Protein AF-A0ABD5S3A5-F1 (afdb_monomer_lite)

Foldseek 3Di:
DPPAQEEEAEAAAQVRLVVSLVVCVVVVVVYNYYHYDHDHDDDPPDPPPDDPVNVVVRRVVNVVSNVVSVVVD

Sequence (73 aa):
MPIFDHVLLPVATEDDAEATCAALEPHLERVERVTAVHVIEKREGAVDKAPPEKRRSDAAAYLSVVEARLEDA

Radius of gyration: 13.83 Å; chains: 1; bounding box: 32×20×39 Å

Structure (mmCIF, N/CA/C/O backbone):
data_AF-A0ABD5S3A5-F1
#
_entry.id   AF-A0ABD5S3A5-F1
#
loop_
_atom_site.group_PDB
_atom_site.id
_atom_site.type_symbol
_atom_site.label_atom_id
_atom_site.label_alt_id
_atom_site.label_comp_id
_atom_site.label_asym_id
_atom_site.label_entity_id
_atom_site.label_seq_id
_atom_site.pdbx_PDB_ins_code
_atom_site.Cartn_x
_atom_site.Cartn_y
_atom_site.Cartn_z
_atom_site.occupancy
_atom_site.B_iso_or_equiv
_atom_site.auth_seq_id
_atom_site.auth_comp_id
_atom_site.auth_asym_id
_atom_site.auth_atom_id
_atom_site.pdbx_PDB_model_num
ATOM 1 N N . MET A 1 1 ? -22.138 -9.532 8.590 1.00 60.59 1 MET A N 1
ATOM 2 C CA . MET A 1 1 ? -21.003 -8.725 8.119 1.00 60.59 1 MET A CA 1
ATOM 3 C C . MET A 1 1 ? -21.546 -7.437 7.546 1.00 60.59 1 MET A C 1
ATOM 5 O O . MET A 1 1 ? -22.175 -7.481 6.488 1.00 60.59 1 MET A O 1
ATOM 9 N N . PRO A 1 2 ? -21.426 -6.320 8.271 1.00 72.62 2 PRO A N 1
ATOM 10 C CA . PRO A 1 2 ? -21.377 -5.008 7.648 1.00 72.62 2 PRO A CA 1
ATOM 11 C C . PRO A 1 2 ? -20.450 -5.004 6.420 1.00 72.62 2 PRO A C 1
ATOM 13 O O . PRO A 1 2 ? -19.431 -5.684 6.369 1.00 72.62 2 PRO A O 1
ATOM 16 N N . ILE A 1 3 ? -20.826 -4.246 5.392 1.00 70.12 3 ILE A N 1
ATOM 17 C CA . ILE A 1 3 ? -20.142 -4.233 4.087 1.00 70.12 3 ILE A CA 1
ATOM 18 C C . ILE A 1 3 ? -18.707 -3.668 4.137 1.0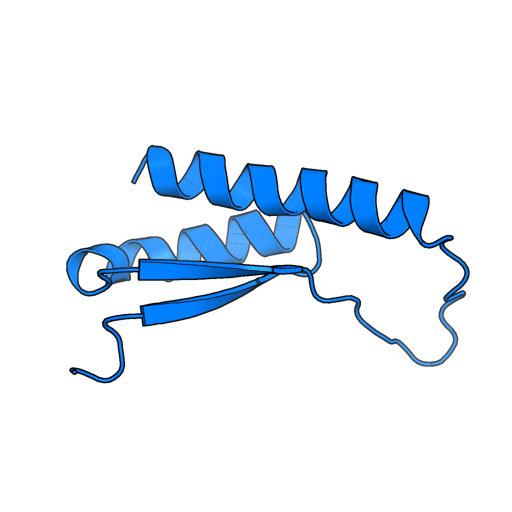0 70.12 3 ILE A C 1
ATOM 20 O O . ILE A 1 3 ? -17.958 -3.840 3.183 1.00 70.12 3 ILE A O 1
ATOM 24 N N . PHE A 1 4 ? -18.322 -3.011 5.237 1.00 76.06 4 PHE A N 1
ATOM 25 C CA . PHE A 1 4 ? -17.029 -2.336 5.395 1.00 76.06 4 PHE A CA 1
ATOM 26 C C . PHE A 1 4 ? -16.116 -2.968 6.456 1.00 76.06 4 PHE A C 1
ATOM 28 O O . PHE A 1 4 ? -15.064 -2.409 6.738 1.00 76.06 4 PHE A O 1
ATOM 35 N N . ASP A 1 5 ? -16.460 -4.144 6.997 1.00 87.56 5 ASP A N 1
ATOM 36 C CA . ASP A 1 5 ? -15.600 -4.826 7.981 1.00 87.56 5 ASP A CA 1
ATOM 37 C C . ASP A 1 5 ? -14.271 -5.278 7.359 1.00 87.56 5 ASP A C 1
ATOM 39 O O . ASP A 1 5 ? -13.244 -5.325 8.030 1.00 87.56 5 ASP A O 1
ATOM 43 N N . HIS A 1 6 ? -14.275 -5.609 6.063 1.00 93.19 6 HIS A N 1
ATOM 44 C CA . HIS A 1 6 ? -13.088 -6.038 5.329 1.00 93.19 6 HIS A CA 1
ATOM 45 C C . HIS A 1 6 ? -12.917 -5.210 4.057 1.00 93.19 6 HIS A C 1
ATOM 47 O O . HIS A 1 6 ? -13.653 -5.373 3.084 1.00 93.19 6 HIS A O 1
ATOM 53 N N . VAL A 1 7 ? -11.919 -4.331 4.065 1.00 93.38 7 VAL A N 1
ATOM 54 C CA . VAL A 1 7 ? -11.586 -3.445 2.950 1.00 93.38 7 VAL A CA 1
ATOM 55 C C . VAL A 1 7 ? -10.491 -4.067 2.086 1.00 93.38 7 VAL A C 1
ATOM 57 O O . VAL A 1 7 ? -9.452 -4.504 2.581 1.00 93.38 7 VAL A O 1
ATOM 60 N N . LEU A 1 8 ? -10.710 -4.079 0.773 1.00 95.25 8 LEU A N 1
ATOM 61 C CA . LEU A 1 8 ? -9.670 -4.338 -0.220 1.00 95.25 8 LEU A CA 1
ATOM 62 C C . LEU A 1 8 ? -9.063 -2.994 -0.642 1.00 95.25 8 LEU A C 1
ATOM 64 O O . LEU A 1 8 ? -9.796 -2.122 -1.103 1.00 95.25 8 LEU A O 1
ATOM 68 N N . LEU A 1 9 ? -7.748 -2.838 -0.496 1.00 96.44 9 LEU A N 1
ATOM 69 C CA . LEU A 1 9 ? -7.036 -1.582 -0.729 1.00 96.44 9 LEU A CA 1
ATOM 70 C C . LEU A 1 9 ? -6.086 -1.712 -1.935 1.00 96.44 9 LEU A C 1
ATOM 72 O O . LEU A 1 9 ? -4.973 -2.221 -1.786 1.00 96.44 9 LEU A O 1
ATOM 76 N N . PRO A 1 10 ? -6.515 -1.337 -3.149 1.00 97.25 10 PRO A N 1
ATOM 77 C CA . PRO A 1 10 ? -5.642 -1.349 -4.315 1.00 97.25 10 PRO A CA 1
ATOM 78 C C . PRO A 1 10 ? -4.633 -0.198 -4.264 1.00 97.25 10 PRO A C 1
ATOM 80 O O . PRO A 1 10 ? -5.027 0.931 -3.997 1.00 97.25 10 PRO A O 1
ATOM 83 N N . VAL A 1 11 ? -3.362 -0.487 -4.555 1.00 97.88 11 VAL A N 1
ATOM 84 C CA . VAL A 1 11 ? -2.285 0.517 -4.641 1.00 97.88 11 VAL A CA 1
ATOM 85 C C . VAL A 1 11 ? -1.358 0.237 -5.828 1.00 97.88 11 VAL A C 1
ATOM 87 O O . VAL A 1 11 ? -0.927 -0.897 -6.052 1.00 97.88 11 VAL A O 1
ATOM 90 N N . ALA A 1 12 ? -1.041 1.251 -6.622 1.00 96.06 12 ALA A N 1
ATOM 91 C CA . ALA A 1 12 ? -0.240 1.124 -7.838 1.00 96.06 12 ALA A CA 1
ATOM 92 C C . ALA A 1 12 ? 1.227 1.524 -7.649 1.00 96.06 12 ALA A C 1
ATOM 94 O O . ALA A 1 12 ? 2.112 0.948 -8.282 1.00 96.06 12 ALA A O 1
ATOM 95 N N . THR A 1 13 ? 1.492 2.495 -6.786 1.00 96.25 13 THR A N 1
ATOM 96 C CA . THR A 1 13 ? 2.823 3.048 -6.515 1.00 96.25 13 THR A CA 1
ATOM 97 C C . THR A 1 13 ? 2.957 3.387 -5.033 1.00 96.25 13 THR A C 1
ATOM 99 O O . THR A 1 13 ? 2.000 3.267 -4.274 1.00 96.25 13 THR A O 1
ATOM 102 N N . GLU A 1 14 ? 4.147 3.818 -4.625 1.00 97.56 14 GLU A N 1
ATOM 103 C CA . GLU A 1 14 ? 4.408 4.363 -3.289 1.00 97.56 14 GLU A CA 1
ATOM 104 C C . GLU A 1 14 ? 3.534 5.592 -2.995 1.00 97.56 14 GLU A C 1
ATOM 106 O O . GLU A 1 14 ? 2.758 5.557 -2.045 1.00 97.56 14 GLU A O 1
ATOM 111 N N . ASP A 1 15 ? 3.545 6.605 -3.869 1.00 97.75 15 ASP A N 1
ATOM 112 C CA . ASP A 1 15 ? 2.692 7.799 -3.727 1.00 97.75 15 ASP A CA 1
ATOM 113 C C . ASP A 1 15 ? 1.193 7.453 -3.650 1.00 97.75 15 ASP A C 1
ATOM 115 O O . ASP A 1 15 ? 0.437 8.058 -2.889 1.00 97.75 15 ASP A O 1
ATOM 119 N N . ASP A 1 16 ? 0.747 6.471 -4.441 1.00 97.94 16 ASP A N 1
ATOM 120 C CA . ASP A 1 16 ? -0.641 6.004 -4.421 1.00 97.94 16 ASP A CA 1
ATOM 121 C C . ASP A 1 16 ? -0.974 5.285 -3.108 1.00 97.94 16 ASP A C 1
ATOM 123 O O . ASP A 1 16 ? -2.049 5.492 -2.546 1.00 97.94 16 ASP A O 1
ATOM 127 N N . ALA A 1 17 ? -0.042 4.491 -2.572 1.00 97.94 17 ALA A N 1
ATOM 128 C CA . ALA A 1 17 ? -0.189 3.869 -1.263 1.00 97.94 17 ALA A CA 1
ATOM 129 C C . ALA A 1 17 ? -0.297 4.914 -0.145 1.00 97.94 17 ALA A C 1
ATOM 131 O O . ALA A 1 17 ? -1.199 4.813 0.688 1.00 97.94 17 ALA A O 1
ATOM 132 N N . GLU A 1 18 ? 0.548 5.949 -0.150 1.00 98.00 18 GLU A N 1
ATOM 133 C CA . GLU A 1 18 ? 0.466 7.040 0.828 1.00 98.00 18 GLU A CA 1
ATOM 134 C C . GLU A 1 18 ? -0.880 7.767 0.765 1.00 98.00 18 GLU A C 1
ATOM 136 O O . GLU A 1 18 ? -1.563 7.918 1.785 1.00 98.00 18 GLU A O 1
ATOM 141 N N . ALA A 1 19 ? -1.281 8.190 -0.438 1.00 98.12 19 ALA A N 1
ATOM 142 C CA . ALA A 1 19 ? -2.519 8.927 -0.654 1.00 98.12 19 ALA A CA 1
ATOM 143 C C . ALA A 1 19 ? -3.749 8.092 -0.273 1.00 98.12 19 ALA A C 1
ATOM 145 O O . ALA A 1 19 ? -4.672 8.587 0.381 1.00 98.12 19 ALA A O 1
ATOM 146 N N . THR A 1 20 ? -3.747 6.814 -0.644 1.00 97.19 20 THR A N 1
ATOM 147 C CA . THR A 1 20 ? -4.845 5.888 -0.370 1.00 97.19 20 THR A CA 1
ATOM 148 C C . THR A 1 20 ? -4.959 5.574 1.123 1.00 97.19 20 THR A C 1
ATOM 150 O O . THR A 1 20 ? -6.065 5.609 1.666 1.00 97.19 20 THR A O 1
ATOM 153 N N . CYS A 1 21 ? -3.842 5.343 1.822 1.00 97.12 21 CYS A N 1
ATOM 154 C CA . CYS A 1 21 ? -3.844 5.157 3.276 1.00 97.12 21 CYS A CA 1
ATOM 155 C C . CYS A 1 21 ? -4.347 6.405 4.011 1.00 97.12 21 CYS A C 1
ATOM 157 O O . CYS A 1 21 ? -5.195 6.287 4.892 1.00 97.12 21 CYS A O 1
ATOM 159 N N . ALA A 1 22 ? -3.897 7.600 3.614 1.00 96.94 22 ALA A N 1
ATOM 160 C CA . ALA A 1 22 ? -4.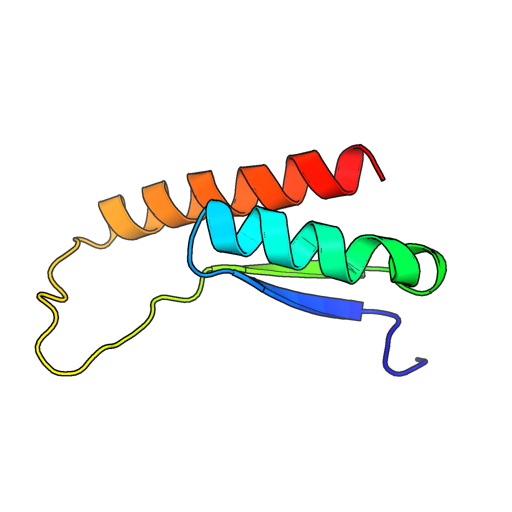372 8.855 4.200 1.00 96.94 22 ALA A CA 1
ATOM 161 C C . ALA A 1 22 ? -5.885 9.063 4.004 1.00 96.94 22 ALA A C 1
ATOM 163 O O . ALA A 1 22 ? -6.564 9.580 4.888 1.00 96.94 22 ALA A O 1
ATOM 164 N N . ALA A 1 23 ? -6.434 8.635 2.864 1.00 96.69 23 ALA A N 1
ATOM 165 C 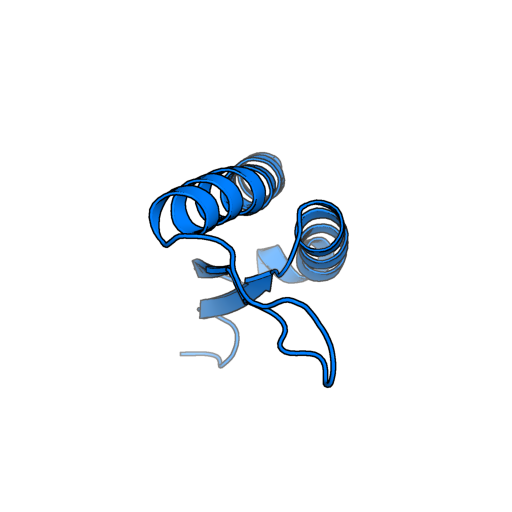CA . ALA A 1 23 ? -7.872 8.686 2.613 1.00 96.69 23 ALA A CA 1
ATOM 166 C C . ALA A 1 23 ? -8.664 7.640 3.421 1.00 96.69 23 ALA A C 1
ATOM 168 O O . ALA A 1 23 ? -9.825 7.880 3.755 1.00 96.69 23 ALA A O 1
ATOM 169 N N . LEU A 1 24 ? -8.061 6.486 3.728 1.00 94.50 24 LEU A N 1
ATOM 170 C CA . LEU A 1 24 ? -8.690 5.422 4.514 1.00 94.50 24 LEU A CA 1
ATOM 171 C C . LEU A 1 24 ? -8.696 5.723 6.021 1.00 94.50 24 LEU A C 1
ATOM 173 O O . LEU A 1 24 ? -9.633 5.322 6.707 1.00 94.50 24 LEU A O 1
ATOM 177 N N . GLU A 1 25 ? -7.685 6.432 6.523 1.00 94.25 25 GLU A N 1
ATOM 178 C CA . GLU A 1 25 ? -7.452 6.707 7.949 1.00 94.25 25 GLU A CA 1
ATOM 179 C C . GLU A 1 25 ? -8.706 7.152 8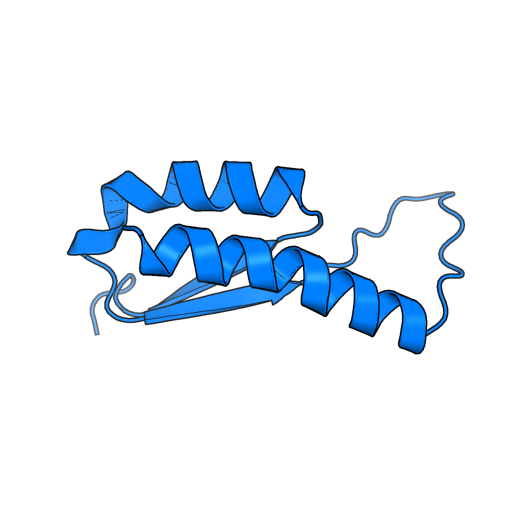.735 1.00 94.25 25 GLU A C 1
ATOM 181 O O . GLU A 1 25 ? -9.004 6.536 9.760 1.00 94.25 25 GLU A O 1
ATOM 186 N N . PRO A 1 26 ? -9.551 8.090 8.247 1.00 93.19 26 PRO A N 1
ATOM 187 C CA . PRO A 1 26 ? -10.756 8.522 8.968 1.00 93.19 26 PRO A CA 1
ATOM 188 C C . PRO A 1 26 ? -11.842 7.442 9.116 1.00 93.19 26 PRO A C 1
ATOM 190 O O . PRO A 1 26 ? -12.862 7.670 9.769 1.00 93.19 26 PRO A O 1
ATOM 193 N N . HIS A 1 27 ? -11.682 6.296 8.456 1.00 91.19 27 HIS A N 1
ATOM 194 C CA . HIS A 1 27 ? -12.658 5.212 8.415 1.00 91.19 27 HIS A CA 1
ATOM 195 C C . HIS A 1 27 ? -12.204 3.955 9.168 1.00 91.19 27 HIS A C 1
ATOM 197 O O . HIS A 1 27 ? -13.020 3.045 9.330 1.00 91.19 27 HIS A O 1
ATOM 203 N N . LEU A 1 28 ? -10.954 3.903 9.649 1.00 90.25 28 LEU A N 1
ATOM 204 C CA . LEU A 1 28 ? -10.351 2.694 10.224 1.00 90.25 28 LEU A CA 1
ATOM 205 C C . LEU A 1 28 ? -11.078 2.169 11.467 1.00 90.25 28 LEU A C 1
ATOM 207 O O . LEU A 1 28 ? -11.176 0.959 11.627 1.00 90.25 28 LEU A O 1
ATOM 211 N N . GLU A 1 29 ? -11.709 3.031 12.273 1.00 89.56 29 GLU A N 1
ATOM 212 C CA . GLU A 1 29 ? -12.515 2.603 13.435 1.00 89.56 29 GLU A CA 1
ATOM 213 C C . GLU A 1 29 ? -13.652 1.626 13.075 1.00 89.56 29 GLU A C 1
ATOM 215 O O . GLU A 1 29 ? -14.183 0.925 13.935 1.00 89.56 29 GLU A O 1
ATOM 220 N N . ARG A 1 30 ? -14.070 1.606 11.804 1.00 88.06 30 ARG A N 1
ATOM 221 C CA . ARG A 1 30 ? -15.172 0.779 11.290 1.00 88.06 30 ARG A CA 1
ATOM 222 C C . ARG A 1 30 ? -14.684 -0.404 10.450 1.00 88.06 30 ARG A C 1
ATOM 224 O O . ARG A 1 30 ? -15.521 -1.091 9.868 1.00 88.06 30 ARG A O 1
ATOM 231 N N . VAL A 1 31 ? -13.370 -0.597 10.346 1.00 91.12 31 VAL A N 1
ATOM 232 C CA . VAL A 1 31 ? -12.724 -1.610 9.508 1.00 91.12 31 VAL A CA 1
ATOM 233 C C . VAL A 1 31 ? -12.014 -2.610 10.416 1.00 91.12 31 VAL A C 1
ATOM 235 O O . VAL A 1 31 ? -11.117 -2.251 11.166 1.00 91.12 31 VAL A O 1
ATOM 238 N N . GLU A 1 32 ? -12.386 -3.885 10.334 1.00 91.56 32 GLU A N 1
ATOM 239 C CA . GLU A 1 32 ? -11.729 -4.955 11.099 1.00 91.56 32 GLU A CA 1
ATOM 240 C C . GLU A 1 32 ? -10.503 -5.513 10.368 1.00 91.56 32 GLU A C 1
ATOM 242 O O . GLU A 1 32 ? -9.581 -6.050 10.983 1.00 91.56 32 GLU A O 1
ATOM 247 N N . ARG A 1 33 ? -10.498 -5.434 9.033 1.00 92.62 33 ARG A N 1
ATOM 248 C CA . ARG A 1 33 ? -9.445 -6.006 8.198 1.00 92.62 33 ARG A CA 1
ATOM 249 C C . ARG A 1 33 ? -9.205 -5.179 6.947 1.00 92.62 33 ARG A C 1
ATOM 251 O O . ARG A 1 33 ? -10.136 -4.861 6.213 1.00 92.62 33 ARG A O 1
ATOM 258 N N . VAL A 1 34 ? -7.935 -4.968 6.625 1.00 95.31 34 VAL A N 1
ATOM 259 C CA . VAL A 1 34 ? -7.501 -4.453 5.323 1.00 95.31 34 VAL A CA 1
ATOM 260 C C . VAL A 1 34 ? -6.771 -5.560 4.561 1.00 95.31 34 VAL A C 1
ATOM 262 O O . VAL A 1 34 ? -6.062 -6.389 5.130 1.00 95.31 34 VAL A O 1
ATOM 265 N N . THR A 1 35 ? -6.973 -5.641 3.252 1.00 96.44 35 THR A N 1
ATOM 266 C CA . THR A 1 35 ? -6.148 -6.452 2.352 1.00 96.44 35 THR A CA 1
ATOM 267 C C . THR A 1 35 ? -5.651 -5.565 1.234 1.00 96.44 35 THR A C 1
ATOM 269 O O . THR A 1 35 ? -6.412 -5.193 0.345 1.00 96.44 35 THR A O 1
ATOM 272 N N . ALA A 1 36 ? -4.372 -5.215 1.302 1.00 97.56 36 ALA A N 1
ATOM 273 C CA . ALA A 1 36 ? -3.724 -4.419 0.282 1.00 97.56 36 ALA A CA 1
ATOM 274 C C . ALA A 1 36 ? -3.377 -5.281 -0.936 1.00 97.56 36 ALA A C 1
ATOM 276 O O . ALA A 1 36 ? -2.941 -6.427 -0.799 1.00 97.56 36 ALA A O 1
ATOM 277 N N . VAL A 1 37 ? -3.583 -4.740 -2.134 1.00 97.69 37 VAL A N 1
ATOM 278 C CA . VAL A 1 37 ? -3.239 -5.408 -3.392 1.00 97.69 37 VAL A CA 1
ATOM 279 C C . VAL A 1 37 ? -2.480 -4.455 -4.297 1.00 97.69 37 VAL A C 1
ATOM 28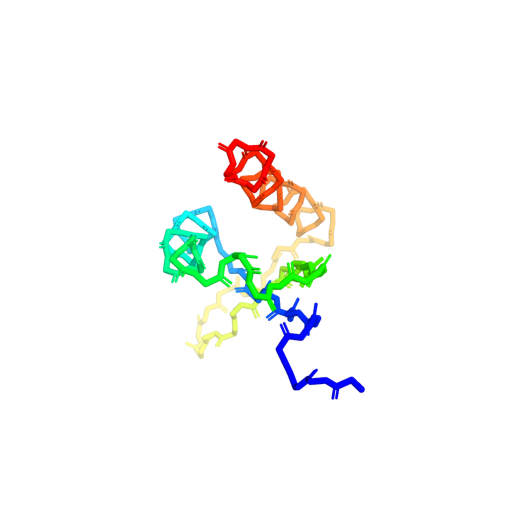1 O O . VAL A 1 37 ? -2.950 -3.363 -4.602 1.00 97.69 37 VAL A O 1
ATOM 284 N N . HIS A 1 38 ? -1.306 -4.883 -4.759 1.00 97.12 38 HIS A N 1
ATOM 285 C CA . HIS A 1 38 ? -0.564 -4.111 -5.742 1.00 97.12 38 HIS A CA 1
ATOM 286 C C . HIS A 1 38 ? -1.219 -4.233 -7.126 1.00 97.12 38 HIS A C 1
ATOM 288 O O . HIS A 1 38 ? -1.411 -5.341 -7.639 1.00 97.12 38 HIS A O 1
ATOM 294 N N . VAL A 1 39 ? -1.541 -3.095 -7.738 1.00 95.31 39 VAL A N 1
ATOM 295 C CA . VAL A 1 39 ? -2.143 -3.002 -9.069 1.00 95.31 39 VAL A CA 1
ATOM 296 C C . VAL A 1 39 ? -1.103 -2.535 -10.078 1.00 95.31 39 VAL A C 1
ATOM 298 O O . VAL A 1 39 ? -0.441 -1.520 -9.900 1.00 95.31 39 VAL A O 1
ATOM 301 N N . ILE A 1 40 ? -0.994 -3.257 -11.190 1.00 90.94 40 ILE A N 1
ATOM 302 C CA . ILE A 1 40 ? -0.143 -2.852 -12.309 1.00 90.94 40 ILE A CA 1
ATOM 303 C C . ILE A 1 40 ? -1.012 -2.111 -13.317 1.00 90.94 40 ILE A C 1
ATOM 305 O O . ILE A 1 40 ? -1.775 -2.736 -14.060 1.00 90.94 40 ILE A O 1
ATOM 309 N N . GLU A 1 41 ? -0.879 -0.787 -13.365 1.00 87.00 41 GLU A N 1
ATOM 310 C CA . GLU A 1 41 ? -1.572 0.022 -14.363 1.00 87.00 41 GLU A CA 1
ATOM 311 C C . GLU A 1 41 ? -1.126 -0.362 -15.778 1.00 87.00 41 GLU A C 1
ATOM 313 O O . GLU A 1 41 ? 0.061 -0.393 -16.112 1.00 87.00 41 GLU A O 1
ATOM 318 N N . LYS A 1 42 ? -2.100 -0.627 -16.647 1.00 82.94 42 LYS A N 1
ATOM 319 C CA . LYS A 1 42 ? -1.862 -0.727 -18.085 1.00 82.94 42 LYS A CA 1
ATOM 320 C C . LYS A 1 42 ? -2.234 0.605 -18.711 1.00 82.94 42 LYS A C 1
ATOM 322 O O . LYS A 1 42 ? -3.371 1.047 -18.589 1.00 82.94 42 LYS A O 1
ATOM 327 N N . ARG A 1 43 ? -1.285 1.226 -19.408 1.00 78.44 43 ARG A N 1
ATOM 328 C CA . ARG A 1 43 ? -1.538 2.398 -20.252 1.00 78.44 43 ARG A CA 1
ATOM 329 C C . ARG A 1 43 ? -1.209 2.051 -21.691 1.00 78.44 43 ARG A C 1
ATOM 331 O O . ARG A 1 43 ? -0.218 1.370 -21.964 1.00 78.44 43 ARG A O 1
ATOM 338 N N . GLU A 1 44 ? -2.052 2.506 -22.605 1.00 77.50 44 GLU A N 1
ATOM 339 C CA . GLU A 1 44 ? -1.831 2.319 -24.033 1.00 77.50 44 GLU A CA 1
ATOM 340 C C . GLU A 1 44 ? -0.504 2.990 -24.434 1.00 77.50 44 GLU A C 1
ATOM 342 O O . GLU A 1 44 ? -0.252 4.144 -24.093 1.00 77.50 44 GLU A O 1
ATOM 347 N N . GLY A 1 45 ? 0.392 2.239 -25.080 1.00 71.56 45 GLY A N 1
ATOM 348 C CA . GLY A 1 45 ? 1.720 2.720 -25.487 1.00 71.56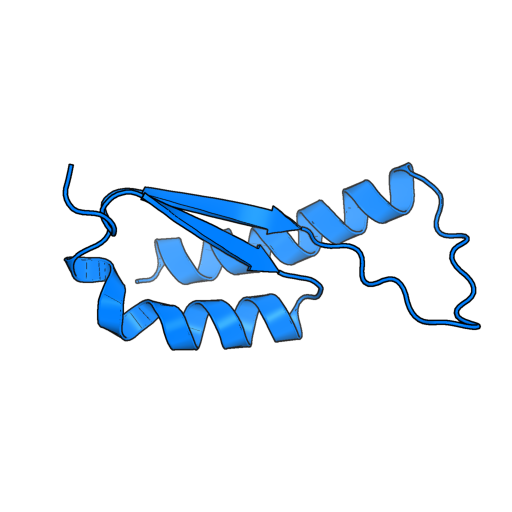 45 GLY A CA 1
ATOM 349 C C . GLY A 1 45 ? 2.826 2.667 -24.420 1.00 71.56 45 GLY A C 1
ATOM 350 O O . GLY A 1 45 ? 3.981 2.942 -24.748 1.00 71.56 45 GLY A O 1
ATOM 351 N N . ALA A 1 46 ? 2.536 2.279 -23.174 1.00 72.00 46 ALA A N 1
ATOM 352 C CA . ALA A 1 46 ? 3.571 2.106 -22.154 1.00 72.00 46 ALA A CA 1
ATOM 353 C C . ALA A 1 46 ? 4.400 0.832 -22.398 1.00 72.00 46 ALA A C 1
ATOM 355 O O . ALA A 1 46 ? 3.871 -0.226 -22.746 1.00 72.00 46 ALA A O 1
ATOM 356 N N . VAL A 1 47 ? 5.718 0.920 -22.188 1.00 61.88 47 VAL A N 1
ATOM 357 C CA . VAL A 1 47 ? 6.627 -0.232 -22.283 1.00 61.88 47 VAL A CA 1
ATOM 358 C C . VAL A 1 47 ? 6.409 -1.137 -21.072 1.00 61.88 47 VAL A C 1
ATOM 360 O O . VAL A 1 47 ? 7.094 -1.048 -20.057 1.00 61.88 47 VAL A O 1
ATOM 363 N N . ASP A 1 48 ? 5.441 -2.037 -21.186 1.00 68.50 48 ASP A N 1
ATOM 364 C CA . ASP A 1 48 ? 5.136 -3.047 -20.178 1.00 68.50 48 ASP A CA 1
ATOM 365 C C . ASP A 1 48 ? 6.124 -4.224 -20.264 1.00 68.50 48 ASP A C 1
ATOM 367 O O . ASP A 1 48 ? 5.794 -5.324 -20.708 1.00 68.50 48 ASP A O 1
ATOM 371 N N . LYS A 1 49 ? 7.387 -3.969 -19.904 1.00 70.62 49 LYS A N 1
ATOM 372 C CA . LYS A 1 49 ? 8.479 -4.959 -19.998 1.00 70.62 49 LYS A CA 1
ATOM 373 C C . LYS A 1 49 ? 9.183 -5.259 -18.676 1.00 70.62 49 LYS A C 1
ATOM 375 O O . LYS A 1 49 ? 10.233 -5.898 -18.690 1.00 70.62 49 LYS A O 1
ATOM 380 N N . ALA A 1 50 ? 8.634 -4.831 -17.539 1.00 82.75 50 ALA A N 1
ATOM 381 C CA . ALA A 1 50 ? 9.215 -5.187 -16.248 1.00 82.75 50 ALA A CA 1
ATOM 382 C C . ALA A 1 50 ? 9.156 -6.718 -16.047 1.00 82.75 50 ALA A C 1
ATOM 384 O O . ALA A 1 50 ? 8.071 -7.303 -16.167 1.00 82.75 50 ALA A O 1
ATOM 385 N N . PRO A 1 51 ? 10.289 -7.383 -15.751 1.00 90.12 51 PRO A N 1
ATOM 386 C CA . PRO A 1 51 ? 10.295 -8.812 -15.473 1.00 90.12 51 PRO A CA 1
ATOM 387 C C . PRO A 1 51 ? 9.518 -9.118 -14.177 1.00 90.12 51 PRO A C 1
ATOM 389 O O . PRO A 1 51 ? 9.372 -8.239 -13.320 1.00 90.12 51 PRO A O 1
ATOM 392 N N . PRO A 1 52 ? 9.022 -10.355 -13.994 1.00 91.12 52 PRO A N 1
ATOM 393 C CA . PRO A 1 52 ? 8.257 -10.744 -12.808 1.00 91.12 52 PRO A CA 1
ATOM 394 C C . PRO A 1 52 ? 8.966 -10.454 -11.478 1.00 91.12 52 PRO A C 1
ATOM 396 O O . PRO A 1 52 ? 8.321 -10.068 -10.508 1.00 91.12 52 PRO A O 1
ATOM 399 N N . GLU A 1 53 ? 10.288 -10.610 -11.422 1.00 93.62 53 GLU A N 1
ATOM 400 C CA . GLU A 1 53 ? 11.112 -10.340 -10.239 1.00 93.62 53 GLU A CA 1
ATOM 401 C C . GLU A 1 53 ? 11.061 -8.866 -9.849 1.00 93.62 53 GLU A C 1
ATOM 403 O O . GLU A 1 53 ? 10.862 -8.545 -8.679 1.00 93.62 53 GLU A O 1
ATOM 408 N N . LYS A 1 54 ? 11.171 -7.973 -10.839 1.00 93.06 54 LYS A N 1
ATOM 409 C CA . LYS A 1 54 ? 11.068 -6.530 -10.621 1.00 93.06 54 LYS A CA 1
ATOM 410 C C . LYS A 1 54 ? 9.679 -6.165 -10.107 1.00 93.06 54 LYS A C 1
ATOM 412 O O . LYS A 1 54 ? 9.583 -5.494 -9.092 1.00 93.06 54 LYS A O 1
ATOM 417 N N . ARG A 1 55 ? 8.620 -6.714 -10.712 1.00 92.62 55 ARG A N 1
ATOM 418 C CA . ARG A 1 55 ? 7.238 -6.499 -10.246 1.00 92.62 55 ARG A CA 1
ATOM 419 C C . ARG A 1 55 ? 7.009 -6.981 -8.814 1.00 92.62 55 ARG A C 1
ATOM 421 O O . ARG A 1 55 ? 6.303 -6.324 -8.064 1.00 92.62 55 ARG A O 1
ATOM 428 N N . ARG A 1 56 ? 7.605 -8.110 -8.417 1.00 95.50 56 ARG A N 1
ATOM 429 C CA . ARG A 1 56 ? 7.547 -8.583 -7.024 1.00 95.50 56 ARG A CA 1
ATOM 430 C C . ARG A 1 56 ? 8.281 -7.643 -6.070 1.00 95.50 56 ARG A C 1
ATOM 432 O O . ARG A 1 56 ? 7.773 -7.386 -4.987 1.00 95.50 56 ARG A O 1
ATOM 439 N N . SER A 1 57 ? 9.445 -7.135 -6.475 1.00 96.50 57 SER A N 1
ATOM 440 C CA . SER A 1 57 ? 10.200 -6.158 -5.685 1.00 96.50 57 SER A CA 1
ATOM 441 C C . SER A 1 57 ? 9.442 -4.841 -5.526 1.00 96.50 57 SER A C 1
ATOM 443 O O . SER A 1 57 ? 9.410 -4.303 -4.427 1.00 96.50 57 SER A O 1
ATOM 445 N N . ASP A 1 58 ? 8.833 -4.342 -6.602 1.00 95.12 58 ASP A N 1
ATOM 446 C CA . ASP A 1 58 ? 8.045 -3.107 -6.582 1.00 95.12 58 ASP A CA 1
ATOM 447 C C . ASP A 1 58 ? 6.793 -3.294 -5.709 1.00 95.12 58 ASP A C 1
ATOM 449 O O . ASP A 1 58 ? 6.532 -2.483 -4.828 1.00 95.12 58 ASP A O 1
ATOM 453 N N . ALA A 1 59 ? 6.090 -4.426 -5.850 1.00 96.75 59 ALA A N 1
ATOM 454 C CA . ALA A 1 59 ? 4.965 -4.772 -4.983 1.00 96.75 59 ALA A CA 1
ATOM 455 C C . ALA A 1 59 ? 5.361 -4.811 -3.500 1.00 96.75 59 ALA A C 1
ATOM 457 O O . ALA A 1 59 ? 4.645 -4.259 -2.675 1.00 96.75 59 ALA A O 1
ATOM 458 N N . ALA A 1 60 ? 6.492 -5.439 -3.155 1.00 98.00 60 ALA A N 1
ATOM 459 C CA . ALA A 1 60 ? 6.967 -5.486 -1.773 1.00 98.00 60 ALA A CA 1
ATOM 460 C C . ALA A 1 60 ? 7.266 -4.083 -1.222 1.00 98.00 60 ALA A C 1
ATOM 462 O O . ALA A 1 60 ? 6.874 -3.780 -0.100 1.00 98.00 60 ALA A O 1
ATOM 463 N N . ALA A 1 61 ? 7.902 -3.219 -2.021 1.00 97.94 61 ALA A N 1
ATOM 464 C CA . ALA A 1 61 ? 8.168 -1.840 -1.624 1.00 97.94 61 ALA A CA 1
ATOM 465 C C . ALA A 1 61 ? 6.863 -1.068 -1.365 1.00 97.94 61 ALA A C 1
ATOM 467 O O . ALA A 1 61 ? 6.682 -0.512 -0.286 1.00 97.94 61 ALA A O 1
ATOM 468 N N . TYR A 1 62 ? 5.914 -1.098 -2.301 1.00 98.06 62 TYR A N 1
ATOM 469 C CA . TYR A 1 62 ? 4.670 -0.332 -2.172 1.00 98.06 62 TYR A CA 1
ATOM 470 C C . TYR A 1 62 ? 3.748 -0.871 -1.074 1.00 98.06 62 TYR A C 1
ATOM 472 O O . TYR A 1 62 ? 3.108 -0.097 -0.371 1.00 98.06 62 TYR A O 1
ATOM 480 N N . LEU A 1 63 ? 3.695 -2.192 -0.881 1.00 98.19 63 LEU A N 1
ATOM 481 C CA . LEU A 1 63 ? 2.910 -2.787 0.202 1.00 98.19 63 LEU A CA 1
ATOM 482 C C . LEU A 1 63 ? 3.512 -2.483 1.580 1.00 98.19 63 LEU A C 1
ATOM 484 O O . LEU A 1 63 ? 2.749 -2.282 2.518 1.00 98.19 63 LEU A O 1
ATOM 488 N N . SER A 1 64 ? 4.840 -2.356 1.695 1.00 98.00 64 SER A N 1
ATOM 489 C CA . SER A 1 64 ? 5.479 -1.981 2.967 1.00 98.00 64 SER A CA 1
ATOM 490 C C . SER A 1 64 ? 5.083 -0.578 3.450 1.00 98.00 64 SER A C 1
ATOM 492 O O . SER A 1 64 ? 4.991 -0.343 4.650 1.00 98.00 64 SER A O 1
ATOM 494 N N . VAL A 1 65 ? 4.763 0.337 2.526 1.00 98.12 65 VAL A N 1
ATOM 495 C CA . VAL A 1 65 ? 4.219 1.670 2.849 1.00 98.12 65 VAL A CA 1
ATOM 496 C C . VAL A 1 65 ? 2.833 1.545 3.477 1.00 98.12 65 VAL A C 1
ATOM 498 O O . VAL A 1 65 ? 2.533 2.228 4.453 1.00 98.12 65 VAL A O 1
ATOM 501 N N . VAL A 1 66 ? 1.991 0.649 2.947 1.00 97.69 66 VAL A N 1
ATOM 502 C CA . VAL A 1 66 ? 0.663 0.375 3.513 1.00 97.69 66 VAL A CA 1
ATOM 503 C C . VAL A 1 66 ? 0.781 -0.244 4.902 1.00 97.69 66 VAL A C 1
ATOM 505 O O . VAL A 1 66 ? 0.072 0.185 5.807 1.00 97.69 66 VAL A O 1
ATOM 508 N N . GLU A 1 67 ? 1.678 -1.216 5.077 1.00 96.50 67 GLU A N 1
ATOM 509 C CA . GLU A 1 67 ? 1.946 -1.838 6.380 1.00 96.50 67 GLU A CA 1
ATOM 510 C C . GLU A 1 67 ? 2.360 -0.782 7.411 1.00 96.50 67 GLU A C 1
ATOM 512 O O . GLU A 1 67 ? 1.675 -0.624 8.417 1.00 96.50 67 GLU A O 1
ATOM 517 N N . ALA A 1 68 ? 3.385 0.023 7.114 1.00 96.62 68 ALA A N 1
ATOM 518 C CA . ALA A 1 68 ? 3.853 1.074 8.017 1.00 96.62 68 ALA A CA 1
ATOM 519 C C . ALA A 1 68 ? 2.745 2.083 8.366 1.00 96.62 68 ALA A C 1
ATOM 521 O O . ALA A 1 68 ? 2.539 2.422 9.527 1.00 96.62 68 ALA A O 1
ATOM 522 N N . ARG A 1 69 ? 1.975 2.535 7.368 1.00 95.75 69 ARG A N 1
ATOM 523 C CA . ARG A 1 69 ? 0.919 3.537 7.574 1.00 95.75 69 ARG A CA 1
ATOM 524 C C . ARG A 1 69 ? -0.252 3.045 8.411 1.00 95.75 69 ARG A C 1
ATOM 526 O O . ARG A 1 69 ? -0.900 3.890 9.021 1.00 95.75 69 ARG A O 1
ATOM 533 N N . LEU A 1 70 ? -0.557 1.749 8.376 1.00 91.38 70 LEU A N 1
ATOM 534 C CA . LEU A 1 70 ? -1.681 1.159 9.107 1.00 91.38 70 LEU A CA 1
ATOM 535 C C . LEU A 1 70 ? -1.275 0.568 10.461 1.00 91.38 70 LEU A C 1
ATOM 537 O O . LEU A 1 70 ? -2.145 0.379 11.300 1.00 91.38 70 LEU A O 1
ATOM 541 N N . GLU A 1 71 ? 0.008 0.282 10.691 1.00 88.12 71 GLU A N 1
ATOM 542 C CA . GLU A 1 71 ? 0.517 -0.049 12.030 1.00 88.12 71 GLU A CA 1
ATOM 543 C C . GLU A 1 71 ? 0.549 1.179 12.958 1.00 88.12 71 GLU A C 1
ATOM 545 O O . GLU A 1 71 ? 0.373 1.034 14.168 1.00 88.12 71 GLU A O 1
ATOM 550 N N . ASP A 1 72 ? 0.736 2.375 12.391 1.00 73.00 72 ASP A N 1
ATOM 551 C CA . ASP A 1 72 ? 0.784 3.652 13.117 1.00 73.00 72 ASP A CA 1
ATOM 552 C C . ASP A 1 72 ? -0.601 4.290 13.388 1.00 73.00 72 ASP A C 1
ATOM 554 O O . ASP A 1 72 ? -0.669 5.309 14.083 1.00 73.00 72 ASP A O 1
ATOM 558 N N . ALA A 1 73 ? -1.685 3.741 12.824 1.00 67.31 73 ALA A N 1
ATOM 559 C CA . ALA A 1 73 ? -3.037 4.324 12.826 1.00 67.31 73 ALA A CA 1
ATOM 560 C C . ALA A 1 73 ? -3.982 3.652 13.836 1.00 67.31 73 ALA A C 1
ATOM 562 O O . ALA A 1 73 ? -4.762 4.391 14.482 1.00 67.31 73 ALA A O 1
#

pLDDT: mean 90.23, std 9.92, range [60.59, 98.19]

Organism: NCBI:txid1776492

Secondary structure (DSSP, 8-state):
--TTSEEEEEESSHHHHHHHHHHHGGGGGG-SEEEEEE-----TT------HHHHHHHHHHHHHHHHHHHH--